Protein AF-A0A3C0AJ66-F1 (afdb_monomer_lite)

Foldseek 3Di:
DDDDPVVVVVDPVNVVPDPDDPVDDDDPADAALVSLVVLLCCLLPPQLVCCLPCVPPPVDPRDSPNVVCPVVVRDDLVRSLVVLCVVQVFDPVLQVPADPPVDQDDNRVGDSSSSVVCCCSPVVVCCCVVPVVD

pLDDT: mean 92.06, std 6.39, range [59.44, 98.62]

Radius of gyration: 20.17 Å; chains: 1; bounding box: 46×32×58 Å

Structure (mmCIF, N/CA/C/O backbone):
data_AF-A0A3C0AJ66-F1
#
_entry.id   AF-A0A3C0AJ66-F1
#
loop_
_atom_site.group_PDB
_atom_site.id
_atom_site.type_symbol
_atom_site.label_atom_id
_atom_site.label_alt_id
_atom_site.label_comp_id
_atom_site.label_asym_id
_atom_site.label_entity_id
_atom_site.label_seq_id
_atom_site.pdbx_PDB_ins_code
_atom_site.Cartn_x
_atom_site.Cartn_y
_atom_site.Cartn_z
_atom_site.occupancy
_atom_site.B_iso_or_equiv
_atom_site.auth_seq_id
_atom_site.auth_comp_id
_atom_site.auth_asym_id
_atom_site.auth_atom_id
_atom_site.pdbx_PDB_model_num
ATOM 1 N N . PRO A 1 1 ? 29.971 7.646 -19.532 1.00 64.44 1 PRO A N 1
ATOM 2 C CA . PRO A 1 1 ? 30.154 8.118 -20.927 1.00 64.44 1 PRO A CA 1
ATOM 3 C C . PRO A 1 1 ? 28.923 8.936 -21.322 1.00 64.44 1 PRO A C 1
ATOM 5 O O . PRO A 1 1 ? 27.853 8.664 -20.787 1.00 64.44 1 PRO A O 1
ATOM 8 N N . MET A 1 2 ? 29.074 9.946 -22.176 1.00 80.56 2 MET A N 1
ATOM 9 C CA . MET A 1 2 ? 27.934 10.713 -22.693 1.00 80.56 2 MET A CA 1
ATOM 10 C C . MET A 1 2 ? 27.168 9.848 -23.703 1.00 80.56 2 MET A C 1
ATOM 12 O O . MET A 1 2 ? 27.806 9.150 -24.490 1.00 80.56 2 MET A O 1
ATOM 16 N N . ALA A 1 3 ? 25.834 9.850 -23.653 1.00 82.62 3 ALA A N 1
ATOM 17 C CA . ALA A 1 3 ? 25.023 9.159 -24.654 1.00 82.62 3 ALA A CA 1
ATOM 18 C C . ALA A 1 3 ? 25.133 9.898 -25.999 1.00 82.62 3 ALA A C 1
ATOM 20 O O . ALA A 1 3 ? 25.106 11.128 -26.017 1.00 82.62 3 ALA A O 1
ATOM 21 N N . SER A 1 4 ? 25.291 9.160 -27.101 1.00 86.25 4 SER A N 1
ATOM 22 C CA . SER A 1 4 ? 25.184 9.719 -28.453 1.00 86.25 4 SER A CA 1
ATOM 23 C C . SER A 1 4 ? 23.727 10.044 -28.784 1.00 86.25 4 SER A C 1
ATOM 25 O O . SER A 1 4 ? 22.813 9.501 -28.162 1.00 86.25 4 SER A O 1
ATOM 27 N N . ASP A 1 5 ? 23.502 10.880 -29.797 1.00 86.81 5 ASP A N 1
ATOM 28 C CA . ASP A 1 5 ? 22.149 11.174 -30.284 1.00 86.81 5 ASP A CA 1
ATOM 29 C C . ASP A 1 5 ? 21.407 9.891 -30.693 1.00 86.81 5 ASP A C 1
ATOM 31 O O . ASP A 1 5 ? 20.232 9.733 -30.370 1.00 86.81 5 ASP A O 1
ATOM 35 N N . ASP A 1 6 ? 22.113 8.928 -31.293 1.00 83.06 6 ASP A N 1
ATOM 36 C CA . ASP A 1 6 ? 21.558 7.620 -31.664 1.00 83.06 6 ASP A CA 1
ATOM 37 C C . ASP A 1 6 ? 21.109 6.799 -30.440 1.00 83.06 6 ASP A C 1
ATOM 39 O O . ASP A 1 6 ? 20.040 6.190 -30.457 1.00 83.06 6 ASP A O 1
ATOM 43 N N . LEU A 1 7 ? 21.878 6.827 -29.341 1.00 85.25 7 LEU A N 1
ATOM 44 C CA . LEU A 1 7 ? 21.495 6.186 -28.074 1.00 85.25 7 LEU A CA 1
ATOM 45 C C . LEU A 1 7 ? 20.249 6.832 -27.458 1.00 85.25 7 LEU A C 1
ATOM 47 O O . LEU A 1 7 ? 19.444 6.138 -26.841 1.00 85.25 7 LEU A O 1
ATOM 51 N N . LEU A 1 8 ? 20.068 8.142 -27.637 1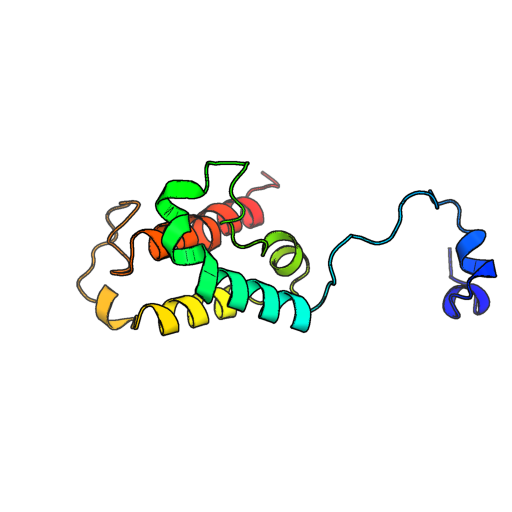.00 88.38 8 LEU A N 1
ATOM 52 C CA . LEU A 1 8 ? 18.893 8.860 -27.139 1.00 88.38 8 LEU A CA 1
ATOM 53 C C . LEU A 1 8 ? 17.625 8.568 -27.952 1.00 88.38 8 LEU A C 1
ATOM 55 O O . LEU A 1 8 ? 16.530 8.667 -27.401 1.00 88.38 8 LEU A O 1
ATOM 59 N N . GLN A 1 9 ? 17.751 8.184 -29.226 1.00 89.62 9 GLN A N 1
ATOM 60 C CA . GLN A 1 9 ? 16.607 7.760 -30.045 1.00 89.62 9 GLN A CA 1
ATOM 61 C C . GLN A 1 9 ? 16.071 6.376 -29.660 1.00 89.62 9 GLN A C 1
ATOM 63 O O . GLN A 1 9 ? 14.950 6.041 -30.038 1.00 89.62 9 GLN A O 1
ATOM 68 N N . ALA A 1 10 ? 16.848 5.583 -28.911 1.00 88.00 10 ALA A N 1
ATOM 69 C CA . ALA A 1 10 ? 16.453 4.271 -28.400 1.00 88.00 10 ALA A CA 1
ATOM 70 C C . ALA A 1 10 ? 15.871 3.335 -29.483 1.00 88.00 10 ALA A C 1
ATOM 72 O O . ALA A 1 10 ? 14.880 2.639 -29.248 1.00 88.00 10 ALA A O 1
ATOM 73 N N . THR A 1 11 ? 16.467 3.318 -30.684 1.00 90.88 11 THR A N 1
ATOM 74 C CA . THR A 1 11 ? 16.029 2.399 -31.744 1.00 90.88 11 THR A CA 1
ATOM 75 C C . THR A 1 11 ? 16.339 0.945 -31.363 1.00 90.88 11 THR A C 1
ATOM 77 O O . THR A 1 11 ? 17.309 0.700 -30.636 1.00 90.88 11 THR A O 1
ATOM 80 N N . PRO A 1 12 ? 15.557 -0.042 -31.840 1.00 88.69 12 PRO A N 1
ATOM 81 C CA . PRO A 1 12 ? 15.781 -1.450 -31.507 1.00 88.69 12 PRO A CA 1
ATOM 82 C C . PRO A 1 12 ? 17.206 -1.935 -31.799 1.00 88.69 12 PRO A C 1
ATOM 84 O O . PRO A 1 12 ? 17.761 -2.699 -31.016 1.00 88.69 12 PRO A O 1
ATOM 87 N N . GLU A 1 13 ? 17.812 -1.465 -32.891 1.00 89.56 13 GLU A N 1
ATOM 88 C CA . GLU A 1 13 ? 19.169 -1.835 -33.302 1.00 89.56 13 GLU A CA 1
ATOM 89 C C . GLU A 1 13 ? 20.214 -1.324 -32.304 1.00 89.56 13 GLU A C 1
ATOM 91 O O . GLU A 1 13 ? 21.092 -2.070 -31.886 1.00 89.56 13 GLU A O 1
ATOM 96 N N . VAL A 1 14 ? 20.079 -0.069 -31.863 1.00 90.25 14 VAL A N 1
ATOM 97 C CA . VAL A 1 14 ? 21.001 0.551 -30.902 1.00 90.25 14 VAL A CA 1
ATOM 98 C C . VAL A 1 14 ? 20.838 -0.055 -29.507 1.00 90.25 14 VAL A C 1
ATOM 100 O O . VAL A 1 14 ? 21.822 -0.240 -28.790 1.00 90.25 14 VAL A O 1
ATOM 103 N N . LEU A 1 15 ? 19.606 -0.392 -29.112 1.00 89.12 15 LEU A N 1
ATOM 104 C CA . LEU A 1 15 ? 19.345 -1.056 -27.836 1.00 89.12 15 LEU A CA 1
ATOM 105 C C . LEU A 1 15 ? 19.905 -2.484 -27.809 1.00 89.12 15 LEU A C 1
ATOM 107 O O . LEU A 1 15 ? 20.422 -2.893 -26.771 1.00 89.12 15 LEU A O 1
ATOM 111 N N . ALA A 1 16 ? 19.851 -3.218 -28.927 1.00 90.19 16 ALA A N 1
ATOM 112 C CA . ALA A 1 16 ? 20.375 -4.583 -29.036 1.00 90.19 16 ALA A CA 1
ATOM 113 C C . ALA A 1 16 ? 21.900 -4.667 -28.828 1.00 90.19 16 ALA A C 1
ATOM 115 O O . ALA A 1 16 ? 22.396 -5.672 -28.318 1.00 90.19 16 ALA A O 1
ATOM 116 N N . ASP A 1 17 ? 22.632 -3.601 -29.155 1.00 90.31 17 ASP A N 1
ATOM 117 C CA . ASP A 1 17 ? 24.088 -3.528 -28.990 1.00 90.31 17 ASP A CA 1
ATOM 118 C C . ASP A 1 17 ? 24.530 -3.209 -27.549 1.00 90.31 17 ASP A C 1
ATOM 120 O O . ASP A 1 17 ? 25.721 -3.284 -27.224 1.00 90.31 17 ASP A O 1
ATOM 124 N N . LEU A 1 18 ? 23.598 -2.860 -26.652 1.00 89.62 18 LEU A N 1
ATOM 125 C CA . LEU A 1 18 ? 23.937 -2.599 -25.257 1.00 89.62 18 LEU A CA 1
ATOM 126 C C . LEU A 1 18 ? 24.459 -3.880 -24.577 1.00 89.62 18 LEU A C 1
ATOM 128 O O . LEU A 1 18 ? 23.870 -4.951 -24.749 1.00 89.62 18 LEU A O 1
ATOM 132 N N . PRO A 1 19 ? 25.528 -3.790 -23.756 1.00 91.62 19 PRO A N 1
ATOM 133 C CA . PRO A 1 19 ? 26.133 -4.937 -23.080 1.00 91.62 19 PRO A CA 1
ATOM 134 C C . PRO A 1 19 ? 25.308 -5.362 -21.852 1.00 91.62 19 PRO A C 1
ATOM 136 O O . PRO A 1 19 ? 25.783 -5.321 -20.717 1.00 91.62 19 PRO A O 1
ATOM 139 N N . LEU A 1 20 ? 24.049 -5.731 -22.078 1.00 88.88 20 LEU A N 1
ATOM 140 C CA . LEU A 1 20 ? 23.085 -6.173 -21.075 1.00 88.88 20 LEU A CA 1
ATOM 141 C C . LEU A 1 20 ? 22.488 -7.532 -21.453 1.00 88.88 20 LEU A C 1
ATOM 143 O O . LEU A 1 20 ? 22.554 -7.967 -22.602 1.00 88.88 20 LEU A O 1
ATOM 147 N N . ASP A 1 21 ? 21.958 -8.248 -20.463 1.00 93.12 21 ASP A N 1
ATOM 148 C CA . ASP A 1 21 ? 21.369 -9.565 -20.695 1.00 93.12 21 ASP A CA 1
ATOM 149 C C . ASP A 1 21 ? 19.988 -9.431 -21.345 1.00 93.12 21 ASP A C 1
ATOM 151 O O . ASP A 1 21 ? 18.976 -9.278 -20.665 1.00 93.12 21 ASP A O 1
ATOM 155 N N . HIS A 1 22 ? 19.950 -9.534 -22.673 1.00 90.50 22 HIS A N 1
ATOM 156 C CA . HIS A 1 22 ? 18.725 -9.460 -23.481 1.00 90.50 22 HIS A CA 1
ATOM 157 C C . HIS A 1 22 ? 17.744 -10.620 -23.259 1.00 90.50 22 HIS A C 1
ATOM 159 O O . HIS A 1 22 ? 16.647 -10.611 -23.813 1.00 90.50 22 HIS A O 1
ATOM 165 N N . ARG A 1 23 ? 18.104 -11.634 -22.458 1.00 92.50 23 ARG A N 1
ATOM 166 C CA . ARG A 1 23 ? 17.162 -12.686 -22.037 1.00 92.50 23 ARG A CA 1
ATOM 167 C C . ARG A 1 23 ? 16.238 -12.206 -20.922 1.00 92.50 23 ARG A C 1
ATOM 169 O O . ARG A 1 23 ? 15.207 -12.834 -20.686 1.00 92.50 23 ARG A O 1
ATOM 176 N N . VAL A 1 24 ? 16.605 -11.130 -20.225 1.00 90.88 24 VAL A N 1
ATOM 177 C CA . VAL A 1 24 ? 15.748 -10.498 -19.223 1.00 90.88 24 VAL A CA 1
ATOM 178 C C . VAL A 1 24 ? 14.679 -9.701 -19.963 1.00 90.88 24 VAL A C 1
ATOM 180 O O . VAL A 1 24 ? 14.925 -8.603 -20.456 1.00 90.88 24 VAL A O 1
ATOM 183 N N . GLY A 1 25 ? 13.496 -10.300 -20.080 1.00 88.31 25 GLY A N 1
ATOM 184 C CA . GLY A 1 25 ? 12.339 -9.655 -20.682 1.00 88.31 25 GLY A CA 1
ATOM 185 C C . GLY A 1 25 ? 11.721 -8.577 -19.782 1.00 88.31 25 GLY A C 1
ATOM 186 O O . GLY A 1 25 ? 12.122 -8.409 -18.626 1.00 88.31 25 GLY A O 1
ATOM 187 N N . PRO A 1 26 ? 10.718 -7.853 -20.301 1.00 86.94 26 PRO A N 1
ATOM 188 C CA . PRO A 1 26 ? 9.873 -6.986 -19.490 1.00 86.94 26 PRO A CA 1
ATOM 189 C C . PRO A 1 26 ? 9.242 -7.748 -18.318 1.00 86.94 26 PRO A C 1
ATOM 191 O O . PRO A 1 26 ? 9.036 -8.958 -18.392 1.00 86.94 2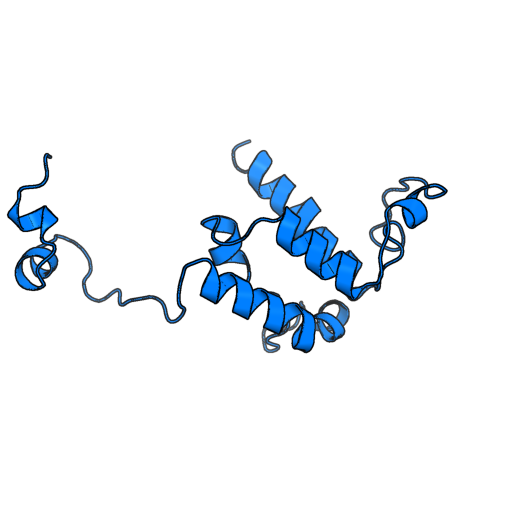6 PRO A O 1
ATOM 194 N N . ALA A 1 27 ? 8.909 -7.030 -17.246 1.00 87.50 27 ALA A N 1
ATOM 195 C CA . ALA A 1 27 ? 8.144 -7.604 -16.146 1.00 87.50 27 ALA A CA 1
ATOM 196 C C . ALA A 1 27 ? 6.727 -7.992 -16.604 1.00 87.50 27 ALA A C 1
ATOM 198 O O . ALA A 1 27 ? 6.143 -7.329 -17.459 1.00 87.50 27 ALA A O 1
ATOM 199 N N . ASP A 1 28 ? 6.141 -9.004 -15.960 1.00 89.50 28 ASP A N 1
ATOM 200 C CA . ASP A 1 28 ? 4.772 -9.474 -16.236 1.00 89.50 28 ASP A CA 1
ATOM 201 C C . ASP A 1 28 ? 3.671 -8.514 -15.735 1.00 89.50 28 ASP A C 1
ATOM 203 O O . ASP A 1 28 ? 2.485 -8.845 -15.750 1.00 89.50 28 ASP A O 1
ATOM 207 N N . PHE A 1 29 ? 4.044 -7.327 -15.252 1.00 88.75 29 PHE A N 1
ATOM 208 C CA . PHE A 1 29 ? 3.122 -6.319 -14.747 1.00 88.75 29 PHE A CA 1
ATOM 209 C C . PHE A 1 29 ? 3.490 -4.924 -15.247 1.00 88.75 29 PHE A C 1
ATOM 211 O O . PHE A 1 29 ? 4.661 -4.579 -15.419 1.00 88.75 29 PHE A O 1
ATOM 218 N N . ASP A 1 30 ? 2.463 -4.100 -15.422 1.00 94.25 30 ASP A N 1
ATOM 219 C CA . ASP A 1 30 ? 2.623 -2.709 -15.820 1.00 94.25 30 ASP A CA 1
ATOM 220 C C . ASP A 1 30 ? 3.048 -1.839 -14.634 1.00 94.25 30 ASP A C 1
ATOM 222 O O . ASP A 1 30 ? 2.532 -1.957 -13.522 1.00 94.25 30 ASP A O 1
ATOM 226 N N . GLY A 1 31 ? 3.970 -0.911 -14.883 1.00 95.06 31 GLY A N 1
ATOM 227 C CA . GLY A 1 31 ? 4.301 0.156 -13.943 1.00 95.06 31 GLY A CA 1
ATOM 228 C C . GLY A 1 31 ? 3.341 1.349 -14.025 1.00 95.06 31 GLY A C 1
ATOM 229 O O . GLY A 1 31 ? 2.402 1.397 -14.819 1.00 95.06 31 GLY A O 1
ATOM 230 N N . GLY A 1 32 ? 3.622 2.375 -13.222 1.00 97.31 32 GLY A N 1
ATOM 231 C CA . GLY A 1 32 ? 2.941 3.663 -13.286 1.00 97.31 32 GLY A CA 1
ATOM 232 C C . GLY A 1 32 ? 1.683 3.781 -12.424 1.00 97.31 32 GLY A C 1
ATOM 233 O O . GLY A 1 32 ? 1.151 2.818 -11.870 1.00 97.31 32 GLY A O 1
ATOM 234 N N . MET A 1 33 ? 1.206 5.022 -12.314 1.00 98.12 33 MET A N 1
ATOM 235 C CA . MET A 1 33 ? 0.097 5.413 -11.436 1.00 98.12 33 MET A CA 1
ATOM 236 C C . MET A 1 33 ? -1.213 4.680 -11.751 1.00 98.12 33 MET A C 1
ATOM 238 O O . MET A 1 33 ? -1.948 4.313 -10.841 1.00 98.12 33 MET A O 1
ATOM 242 N N . GLN A 1 34 ? -1.515 4.437 -13.031 1.00 98.19 34 GLN A N 1
ATOM 243 C CA . GLN A 1 34 ? -2.763 3.774 -13.429 1.00 98.19 34 GLN A CA 1
ATOM 244 C C . GLN A 1 34 ? -2.791 2.299 -13.002 1.00 98.19 34 GLN A C 1
ATOM 246 O O . GLN A 1 34 ? -3.799 1.822 -12.480 1.00 98.19 34 GLN A O 1
ATOM 251 N N . ALA A 1 35 ? -1.675 1.587 -13.175 1.00 98.06 35 ALA A N 1
ATOM 252 C CA . ALA A 1 35 ? -1.538 0.206 -12.724 1.00 98.06 35 ALA A CA 1
ATOM 253 C C . ALA A 1 35 ? -1.559 0.113 -11.187 1.00 98.06 35 ALA A C 1
ATOM 255 O O . ALA A 1 35 ? -2.225 -0.765 -10.631 1.00 98.06 35 ALA A O 1
ATOM 256 N N . ALA A 1 36 ? -0.933 1.073 -10.496 1.00 98.38 36 ALA A N 1
ATOM 257 C CA . ALA A 1 36 ? -0.988 1.178 -9.039 1.00 98.38 36 ALA A CA 1
ATOM 258 C C . ALA A 1 36 ? -2.421 1.396 -8.522 1.00 98.38 36 ALA A C 1
ATOM 260 O O . ALA A 1 36 ? -2.867 0.704 -7.606 1.00 98.38 36 ALA A O 1
ATOM 261 N N . ASP A 1 37 ? -3.168 2.317 -9.142 1.00 98.50 37 ASP A N 1
ATOM 262 C CA . ASP A 1 37 ? -4.569 2.603 -8.821 1.00 98.50 37 ASP A CA 1
ATOM 263 C C . ASP A 1 37 ? -5.462 1.367 -8.997 1.00 98.50 37 ASP A C 1
ATOM 265 O O . ASP A 1 37 ? -6.255 1.035 -8.109 1.00 98.50 37 ASP A O 1
ATOM 269 N N . LYS A 1 38 ? -5.304 0.655 -10.120 1.00 98.31 38 LYS A N 1
ATOM 270 C CA . LYS A 1 38 ? -6.024 -0.593 -10.400 1.00 98.31 38 LYS A CA 1
ATOM 271 C C . LYS A 1 38 ? -5.704 -1.665 -9.358 1.00 98.31 38 LYS A C 1
ATOM 273 O O . LYS A 1 38 ? -6.626 -2.288 -8.833 1.00 98.31 38 LYS A O 1
ATOM 278 N N . THR A 1 39 ? -4.424 -1.836 -9.031 1.00 98.19 39 THR A N 1
ATOM 279 C CA . THR A 1 39 ? -3.953 -2.806 -8.032 1.00 98.19 39 THR A CA 1
ATOM 280 C C . THR A 1 39 ? -4.541 -2.504 -6.654 1.00 98.19 39 THR A C 1
ATOM 282 O O . THR A 1 39 ? -5.104 -3.393 -6.017 1.00 98.19 39 THR A O 1
ATOM 285 N N . LEU A 1 40 ? -4.520 -1.237 -6.220 1.00 98.62 40 LEU A N 1
ATOM 286 C CA . LEU A 1 40 ? -5.116 -0.831 -4.945 1.00 98.62 40 LEU A CA 1
ATOM 287 C C . LEU A 1 40 ? -6.626 -1.096 -4.915 1.00 98.62 40 LEU A C 1
ATOM 289 O O . LEU A 1 40 ? -7.132 -1.642 -3.938 1.00 98.62 40 LEU A O 1
ATOM 293 N N . LYS A 1 41 ? -7.355 -0.738 -5.979 1.00 98.50 41 LYS A N 1
ATOM 294 C CA . LYS A 1 41 ? -8.800 -1.001 -6.077 1.00 98.50 41 LYS A CA 1
ATOM 295 C C . LYS A 1 41 ? -9.108 -2.492 -5.998 1.00 98.50 41 LYS A C 1
ATOM 297 O O . LYS A 1 41 ? -10.041 -2.876 -5.299 1.00 98.50 41 LYS A O 1
ATOM 302 N N . GLN A 1 42 ? -8.334 -3.325 -6.691 1.00 98.06 42 GLN A N 1
ATOM 303 C CA . GLN A 1 42 ? -8.501 -4.775 -6.651 1.00 98.06 42 GLN A CA 1
ATOM 304 C C . GLN A 1 42 ? -8.245 -5.325 -5.247 1.00 98.06 42 GLN A C 1
ATOM 306 O O . GLN A 1 42 ? -9.056 -6.100 -4.745 1.00 98.06 42 GLN A O 1
ATOM 311 N N . PHE A 1 43 ? -7.171 -4.888 -4.589 1.00 98.50 43 PHE A N 1
ATOM 312 C CA . PHE A 1 43 ? -6.887 -5.291 -3.217 1.00 98.50 43 PHE A CA 1
ATOM 313 C C . PHE A 1 43 ? -8.029 -4.918 -2.270 1.00 98.50 43 PHE A C 1
ATOM 315 O O . PHE A 1 43 ? -8.601 -5.803 -1.634 1.00 98.50 43 PHE A O 1
ATOM 322 N N . LEU A 1 44 ? -8.405 -3.635 -2.228 1.00 98.44 44 LEU A N 1
ATOM 323 C CA . LEU A 1 44 ? -9.439 -3.150 -1.316 1.00 98.44 44 LEU A CA 1
ATOM 324 C C . LEU A 1 44 ? -10.774 -3.856 -1.557 1.00 98.44 44 LEU A C 1
ATOM 326 O O . LEU A 1 44 ? -11.410 -4.261 -0.596 1.00 98.44 44 LEU A O 1
ATOM 330 N N . ASN A 1 45 ? -11.188 -4.033 -2.814 1.00 97.56 45 ASN A N 1
ATOM 331 C CA . ASN A 1 45 ? -12.529 -4.527 -3.135 1.00 97.56 45 ASN A CA 1
ATOM 332 C C . ASN A 1 45 ? -12.679 -6.047 -3.134 1.00 97.56 45 ASN A C 1
ATOM 334 O O . ASN A 1 45 ? -13.806 -6.516 -3.026 1.00 97.56 45 ASN A O 1
ATOM 338 N N . VAL A 1 46 ? -11.589 -6.799 -3.303 1.00 96.56 46 VAL A N 1
ATOM 339 C CA . VAL A 1 46 ? -11.663 -8.253 -3.529 1.00 96.56 46 VAL A CA 1
ATOM 340 C C . VAL A 1 46 ? -10.875 -9.046 -2.492 1.00 96.56 46 VAL A C 1
ATOM 342 O O . VAL A 1 46 ? -11.291 -10.136 -2.117 1.00 96.56 46 VAL A O 1
ATOM 345 N N . ARG A 1 47 ? -9.724 -8.534 -2.045 1.00 97.44 47 ARG A N 1
ATOM 346 C CA . ARG A 1 47 ? -8.742 -9.326 -1.284 1.00 97.44 47 ARG A CA 1
ATOM 347 C C . ARG A 1 47 ? -8.675 -8.952 0.192 1.00 97.44 47 ARG A C 1
ATOM 349 O O . ARG A 1 47 ? -8.401 -9.816 1.018 1.00 97.44 47 ARG A O 1
ATOM 356 N N . LEU A 1 48 ? -8.952 -7.690 0.529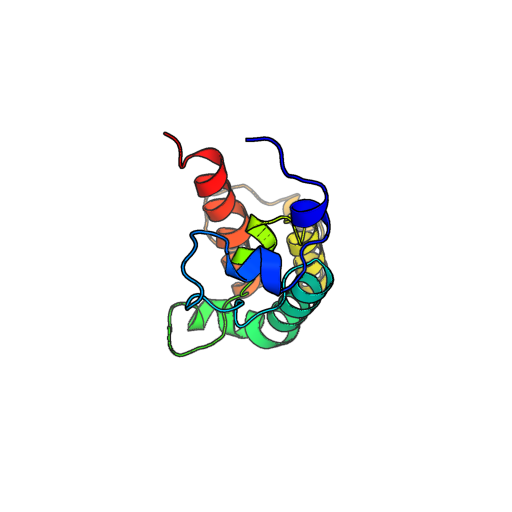 1.00 97.62 48 LEU A N 1
ATOM 357 C CA . LEU A 1 48 ? -8.793 -7.162 1.885 1.00 97.62 48 LEU A CA 1
ATOM 358 C C . LEU A 1 48 ? -9.566 -7.974 2.934 1.00 97.62 48 LEU A C 1
ATOM 360 O O . LEU A 1 48 ? -9.023 -8.233 3.997 1.00 97.62 48 LEU A O 1
ATOM 364 N N . GLU A 1 49 ? -10.785 -8.423 2.633 1.00 96.44 49 GLU A N 1
ATOM 365 C CA . GLU A 1 49 ? -11.630 -9.168 3.585 1.00 96.44 49 GLU A CA 1
ATOM 366 C C . GLU A 1 49 ? -11.009 -10.496 4.044 1.00 96.44 49 GLU A C 1
ATOM 368 O O . GLU A 1 49 ? -11.227 -10.918 5.173 1.00 96.44 49 GLU A O 1
ATOM 373 N N . ARG A 1 50 ? -10.192 -11.125 3.194 1.00 96.31 50 ARG A N 1
ATOM 374 C CA . ARG A 1 50 ? -9.489 -12.386 3.489 1.00 96.31 50 ARG A CA 1
ATOM 375 C C . ARG A 1 50 ? -8.077 -12.160 4.029 1.00 96.31 50 ARG A C 1
ATOM 377 O O . ARG A 1 50 ? -7.418 -13.091 4.481 1.00 96.31 50 ARG A O 1
ATOM 384 N N . TYR A 1 51 ? -7.592 -10.919 3.994 1.00 96.50 51 TYR A N 1
ATOM 385 C CA . TYR A 1 51 ? -6.191 -10.595 4.248 1.00 96.50 51 TYR A CA 1
ATOM 386 C C . TYR A 1 51 ? -5.715 -11.014 5.646 1.00 96.50 51 TYR A C 1
ATOM 388 O O . TYR A 1 51 ? -4.627 -11.567 5.777 1.00 96.50 51 TYR A O 1
ATOM 396 N N . ALA A 1 52 ? -6.511 -10.777 6.692 1.00 94.00 52 ALA A N 1
ATOM 397 C CA . ALA A 1 52 ? -6.114 -11.085 8.069 1.00 94.00 52 ALA A CA 1
ATOM 398 C C . ALA A 1 52 ? -5.849 -12.583 8.273 1.00 94.00 52 ALA A C 1
ATOM 400 O O . ALA A 1 52 ? -4.856 -12.955 8.900 1.00 94.00 52 ALA A O 1
ATOM 401 N N . GLU A 1 53 ? -6.717 -13.422 7.713 1.00 94.62 53 GLU A N 1
ATOM 402 C CA . GLU A 1 53 ? -6.686 -14.871 7.899 1.00 94.62 53 GLU A CA 1
ATOM 403 C C . GLU A 1 53 ? -5.689 -15.545 6.950 1.00 94.62 53 GLU A C 1
ATOM 405 O O . GLU A 1 53 ? -4.976 -16.467 7.342 1.00 94.62 53 GLU A O 1
ATOM 410 N N . GLU A 1 54 ? -5.593 -15.056 5.713 1.00 96.19 54 GLU A N 1
ATOM 411 C CA . GLU A 1 54 ? -4.954 -15.802 4.630 1.00 96.19 54 GLU A CA 1
ATOM 412 C C . GLU A 1 54 ? -3.620 -15.210 4.157 1.00 96.19 54 GLU A C 1
ATOM 414 O O . GLU A 1 54 ? -2.929 -15.837 3.363 1.00 96.19 54 GLU A O 1
ATOM 419 N N . ARG A 1 55 ? -3.180 -14.040 4.653 1.00 92.94 55 ARG A N 1
ATOM 420 C CA . ARG A 1 55 ? -1.913 -13.405 4.208 1.00 92.94 55 ARG A CA 1
ATOM 421 C C . ARG A 1 55 ? -0.659 -14.273 4.346 1.00 92.94 55 ARG A C 1
ATOM 423 O O . ARG A 1 55 ? 0.354 -13.967 3.726 1.00 92.94 55 ARG A O 1
ATOM 430 N N . ASN A 1 56 ? -0.712 -15.303 5.189 1.00 92.69 56 ASN A N 1
ATOM 431 C CA . ASN A 1 56 ? 0.390 -16.237 5.422 1.00 92.69 56 ASN A CA 1
ATOM 432 C C . ASN A 1 56 ? 0.306 -17.503 4.550 1.00 92.69 56 ASN A C 1
ATOM 434 O O . ASN A 1 56 ? 1.177 -18.362 4.672 1.00 92.69 56 ASN A O 1
ATOM 438 N N . LEU A 1 57 ? -0.727 -17.636 3.712 1.00 95.00 57 LEU A N 1
ATOM 439 C CA . LEU A 1 57 ? -0.922 -18.756 2.796 1.00 95.00 57 LEU A CA 1
ATOM 440 C C . LEU A 1 57 ? -0.332 -18.376 1.427 1.00 95.00 57 LEU A C 1
ATOM 442 O O . LEU A 1 57 ? -0.935 -17.577 0.712 1.00 95.00 57 LEU A O 1
ATOM 446 N N . PRO A 1 58 ? 0.860 -18.875 1.055 1.00 90.81 58 PRO A N 1
ATOM 447 C CA . PRO A 1 58 ? 1.529 -18.472 -0.184 1.00 90.81 58 PRO A CA 1
ATOM 448 C C . PRO A 1 58 ? 0.768 -18.870 -1.457 1.00 90.81 58 PRO A C 1
ATOM 450 O O . PRO A 1 58 ? 0.987 -18.273 -2.508 1.00 90.81 58 PRO A O 1
ATOM 453 N N . GLU A 1 59 ? -0.103 -19.873 -1.380 1.00 94.06 59 GLU A N 1
ATOM 454 C CA . GLU A 1 59 ? -1.002 -20.288 -2.455 1.00 94.06 59 GLU A CA 1
ATOM 455 C C . GLU A 1 59 ? -2.171 -19.316 -2.687 1.00 94.06 59 GLU A C 1
ATOM 457 O O . GLU A 1 59 ? -2.764 -19.332 -3.767 1.00 94.06 59 GLU A O 1
ATOM 462 N N . GLU A 1 60 ? -2.482 -18.453 -1.715 1.00 93.88 60 GLU A N 1
ATOM 463 C CA . GLU A 1 60 ? -3.595 -17.511 -1.786 1.00 93.88 60 GLU A CA 1
ATOM 464 C C . GLU A 1 60 ? -3.135 -16.120 -2.232 1.00 93.88 60 GLU A C 1
ATOM 466 O O . GLU A 1 60 ? -2.303 -15.452 -1.613 1.00 93.88 60 GLU A O 1
ATOM 471 N N . GLU A 1 61 ? -3.744 -15.612 -3.301 1.00 92.31 61 GLU A N 1
ATOM 472 C CA . GLU A 1 61 ? -3.419 -14.292 -3.841 1.00 92.31 61 GLU A CA 1
ATOM 473 C C . GLU A 1 61 ? -4.213 -13.175 -3.134 1.00 92.31 61 GLU A C 1
ATOM 475 O O . GLU A 1 61 ? -5.010 -12.455 -3.743 1.00 92.31 61 GLU A O 1
ATOM 480 N N . VAL A 1 62 ? -4.014 -13.040 -1.818 1.00 96.12 62 VAL A N 1
ATOM 481 C CA . VAL A 1 62 ? -4.770 -12.107 -0.952 1.00 96.12 62 VAL A CA 1
ATOM 482 C C . VAL A 1 62 ? -3.991 -10.861 -0.528 1.00 96.12 62 VAL A C 1
ATOM 484 O O . VAL A 1 62 ? -4.562 -9.923 0.029 1.00 96.12 62 VAL A O 1
ATOM 487 N N . THR A 1 63 ? -2.685 -10.805 -0.791 1.00 96.25 63 THR A N 1
ATOM 488 C CA . THR A 1 63 ? -1.874 -9.623 -0.462 1.00 96.25 63 THR A CA 1
ATOM 489 C C . THR A 1 63 ? -2.154 -8.454 -1.416 1.00 96.25 63 THR A C 1
ATOM 491 O O . THR A 1 63 ? -2.777 -8.601 -2.473 1.00 96.25 63 THR A O 1
ATOM 494 N N . SER A 1 64 ? -1.702 -7.252 -1.040 1.00 97.19 64 SER A N 1
ATOM 495 C CA . SER A 1 64 ? -2.010 -6.035 -1.797 1.00 97.19 64 SER A CA 1
ATOM 496 C C . SER A 1 64 ? -1.336 -5.955 -3.162 1.00 97.19 64 SER A C 1
ATOM 498 O O . SER A 1 64 ? -1.847 -5.268 -4.040 1.00 97.19 64 SER A O 1
ATOM 500 N N . GLY A 1 65 ? -0.185 -6.610 -3.343 1.00 95.88 65 GLY A N 1
ATOM 501 C CA . GLY A 1 65 ? 0.638 -6.451 -4.545 1.00 95.88 65 GLY A CA 1
ATOM 502 C C . GLY A 1 65 ? 1.185 -5.029 -4.741 1.00 95.88 65 GLY A C 1
ATOM 503 O O . GLY A 1 65 ? 1.683 -4.705 -5.814 1.00 95.88 65 GLY A O 1
ATOM 504 N N . LEU A 1 66 ? 1.099 -4.157 -3.727 1.00 97.31 66 LEU A N 1
ATOM 505 C CA . LEU A 1 66 ? 1.452 -2.739 -3.860 1.00 97.31 66 LEU A CA 1
ATOM 506 C C . LEU A 1 66 ? 2.951 -2.447 -3.745 1.00 97.31 66 LEU A C 1
ATOM 508 O O . LEU A 1 66 ? 3.361 -1.315 -3.995 1.00 97.31 66 LEU A O 1
ATOM 512 N N . SER A 1 67 ? 3.777 -3.429 -3.378 1.00 95.19 67 SER A N 1
ATOM 513 C CA . SER A 1 67 ? 5.207 -3.227 -3.118 1.00 95.19 67 SER A CA 1
ATOM 514 C C . SER A 1 67 ? 5.975 -2.554 -4.268 1.00 95.19 67 SER A C 1
ATOM 516 O O . SER A 1 67 ? 6.615 -1.538 -3.983 1.00 95.19 67 SER A O 1
ATOM 518 N N . PRO A 1 68 ? 5.900 -2.984 -5.550 1.00 95.25 68 PRO A N 1
ATOM 519 C CA . PRO A 1 68 ? 6.621 -2.295 -6.625 1.00 95.25 68 PRO A CA 1
ATOM 520 C C . PRO A 1 68 ? 6.102 -0.867 -6.841 1.00 95.25 68 PRO A C 1
ATOM 522 O O . PRO A 1 68 ? 6.877 0.053 -7.097 1.00 95.25 68 PRO A O 1
ATOM 525 N N . TYR A 1 69 ? 4.798 -0.644 -6.679 1.00 97.44 69 TYR A N 1
ATOM 526 C CA . TYR A 1 69 ? 4.186 0.668 -6.877 1.00 97.44 69 TYR A CA 1
ATOM 527 C C . TYR A 1 69 ? 4.542 1.660 -5.765 1.00 97.44 69 TYR A C 1
ATOM 529 O O . TYR A 1 69 ? 4.774 2.835 -6.043 1.00 97.44 69 TYR A O 1
ATOM 537 N N . LEU A 1 70 ? 4.624 1.191 -4.519 1.00 96.00 70 LEU A N 1
ATOM 538 C CA . LEU A 1 70 ? 5.066 1.987 -3.373 1.00 96.00 70 LEU A CA 1
ATOM 539 C C . LEU A 1 70 ? 6.572 2.261 -3.408 1.00 96.00 70 LEU A C 1
ATOM 541 O O . LEU A 1 70 ? 6.997 3.325 -2.962 1.00 96.00 70 LEU A O 1
ATOM 545 N N . HIS A 1 71 ? 7.372 1.318 -3.914 1.00 92.88 71 HIS A N 1
ATOM 546 C CA . HIS A 1 71 ? 8.822 1.469 -4.032 1.00 92.88 71 HIS A CA 1
ATOM 547 C C . HIS A 1 71 ? 9.198 2.567 -5.036 1.00 92.88 71 HIS A C 1
ATOM 549 O O . HIS A 1 71 ? 10.001 3.439 -4.721 1.00 92.88 71 HIS A O 1
ATOM 555 N N . PHE A 1 72 ? 8.567 2.568 -6.213 1.00 94.31 72 PHE A N 1
ATOM 556 C CA . PHE A 1 72 ? 8.843 3.546 -7.272 1.00 94.31 72 PHE A CA 1
ATOM 557 C C . PHE A 1 72 ? 7.986 4.821 -7.191 1.00 94.31 72 PHE A C 1
ATOM 559 O O . PHE A 1 72 ? 8.032 5.653 -8.093 1.00 94.31 72 PHE A O 1
ATOM 566 N N . GLY A 1 73 ? 7.189 4.995 -6.130 1.00 95.69 73 GLY A N 1
ATOM 567 C CA . GLY A 1 73 ? 6.369 6.196 -5.942 1.00 95.69 73 GLY A CA 1
ATOM 568 C C . GLY A 1 73 ? 5.230 6.348 -6.957 1.00 95.69 73 GLY A C 1
ATOM 569 O O . GLY A 1 73 ? 4.745 7.455 -7.176 1.00 95.69 73 GLY A O 1
ATOM 570 N N . HIS A 1 74 ? 4.779 5.251 -7.570 1.00 98.19 74 HIS A N 1
ATOM 571 C CA . HIS A 1 74 ? 3.619 5.248 -8.466 1.00 98.19 74 HIS A CA 1
ATOM 572 C C . HIS A 1 74 ? 2.304 5.534 -7.726 1.00 98.19 74 HIS A C 1
ATOM 574 O O . HIS A 1 74 ? 1.334 5.962 -8.347 1.00 98.19 74 HIS A O 1
ATOM 580 N N . ILE A 1 75 ? 2.270 5.299 -6.412 1.00 98.31 75 ILE A N 1
ATOM 581 C CA . ILE A 1 75 ? 1.159 5.657 -5.531 1.00 98.31 75 ILE A CA 1
ATOM 582 C C . ILE A 1 75 ? 1.682 6.122 -4.173 1.00 98.31 75 ILE A C 1
ATOM 584 O O . ILE A 1 75 ? 2.668 5.595 -3.655 1.00 98.31 75 ILE A O 1
ATOM 588 N N . SER A 1 76 ? 1.014 7.117 -3.590 1.00 96.88 76 SER A N 1
ATOM 589 C CA . SER A 1 76 ? 1.364 7.644 -2.271 1.00 96.88 76 SER A CA 1
ATOM 590 C C . SER A 1 76 ? 0.840 6.742 -1.153 1.00 96.88 76 SER A C 1
ATOM 592 O O . SER A 1 76 ? -0.317 6.324 -1.174 1.00 96.88 76 SER A O 1
ATOM 594 N N . VAL A 1 77 ? 1.648 6.520 -0.112 1.00 96.44 77 VAL A N 1
ATOM 595 C CA . VAL A 1 77 ? 1.201 5.829 1.112 1.00 96.44 77 VAL A CA 1
ATOM 596 C C . VAL A 1 77 ? 0.011 6.545 1.767 1.00 96.44 77 VAL A C 1
ATOM 598 O O . VAL A 1 77 ? -0.914 5.896 2.251 1.00 96.44 77 VAL A O 1
ATOM 601 N N . HIS A 1 78 ? -0.028 7.880 1.700 1.00 96.94 78 HIS A N 1
ATOM 602 C CA . HIS A 1 78 ? -1.145 8.677 2.212 1.00 96.94 78 HIS A CA 1
ATOM 603 C C . HIS A 1 78 ? -2.430 8.444 1.416 1.00 96.94 78 HIS A C 1
ATOM 605 O O . HIS A 1 78 ? -3.520 8.454 1.983 1.00 96.94 78 HIS A O 1
ATOM 611 N N . GLU A 1 79 ? -2.312 8.222 0.107 1.00 98.12 79 GLU A N 1
ATOM 612 C CA . GLU A 1 79 ? -3.455 7.892 -0.737 1.00 98.12 79 GLU A CA 1
ATOM 613 C C . GLU A 1 79 ? -3.990 6.493 -0.420 1.00 98.12 79 GLU A C 1
ATOM 615 O O . GLU A 1 79 ? -5.201 6.328 -0.273 1.00 98.12 79 GLU A O 1
ATOM 620 N N . VAL A 1 80 ? -3.104 5.507 -0.240 1.00 98.44 80 VAL A N 1
ATOM 621 C CA . VAL A 1 80 ? -3.492 4.154 0.188 1.00 98.44 80 VAL A CA 1
ATOM 622 C C . VAL A 1 80 ? -4.228 4.204 1.529 1.00 98.44 80 VAL A C 1
ATOM 624 O O . VAL A 1 80 ? -5.328 3.661 1.635 1.00 98.44 80 VAL A O 1
ATOM 627 N N . PHE A 1 81 ? -3.664 4.903 2.524 1.00 97.81 81 PHE A N 1
ATOM 628 C CA . PHE A 1 81 ? -4.300 5.093 3.830 1.00 97.81 81 PHE A CA 1
ATOM 629 C C . PHE A 1 81 ? -5.678 5.740 3.694 1.00 97.81 81 PHE A C 1
ATOM 631 O O . PHE A 1 81 ? -6.653 5.222 4.230 1.00 97.81 81 PHE A O 1
ATOM 638 N N . LYS A 1 82 ? -5.778 6.843 2.941 1.00 98.12 82 LYS A N 1
ATOM 639 C CA . LYS A 1 82 ? -7.038 7.566 2.756 1.00 98.12 82 LYS A CA 1
ATOM 640 C C . LY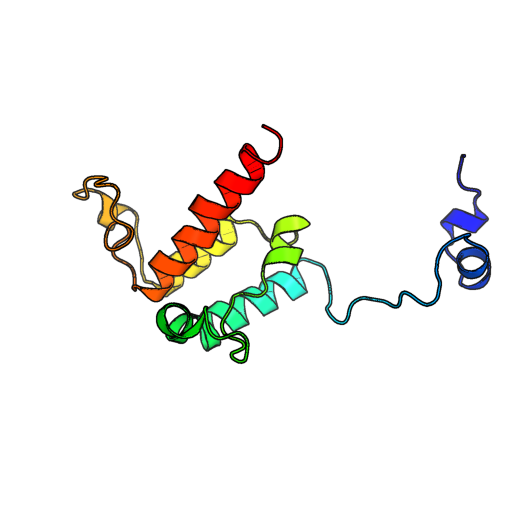S A 1 82 ? -8.125 6.672 2.165 1.00 98.12 82 LYS A C 1
ATOM 642 O O . LYS A 1 82 ? -9.224 6.634 2.699 1.00 98.12 82 LYS A O 1
ATOM 647 N N . ARG A 1 83 ? -7.826 5.921 1.102 1.00 98.44 83 ARG A N 1
ATOM 648 C CA . ARG A 1 83 ? -8.828 5.052 0.463 1.00 98.44 83 ARG A CA 1
ATOM 649 C C . ARG A 1 83 ? -9.264 3.892 1.352 1.00 98.44 83 ARG A C 1
ATOM 651 O O . ARG A 1 83 ? -10.424 3.492 1.292 1.00 98.44 83 ARG A O 1
ATOM 658 N N . LEU A 1 84 ? -8.354 3.356 2.165 1.00 98.44 84 LEU A N 1
ATOM 659 C CA . LEU A 1 84 ? -8.714 2.369 3.178 1.00 98.44 84 LEU A CA 1
ATOM 660 C C . LEU A 1 84 ? -9.610 2.996 4.254 1.00 98.44 84 LEU A C 1
ATOM 662 O O . LEU A 1 84 ? -10.654 2.437 4.564 1.00 98.44 84 LEU A O 1
ATOM 666 N N . ALA A 1 85 ? -9.241 4.166 4.779 1.00 97.81 85 ALA A N 1
ATOM 667 C CA . ALA A 1 85 ? -10.030 4.878 5.779 1.00 97.81 85 ALA A CA 1
ATOM 668 C C . ALA A 1 85 ? -11.441 5.216 5.269 1.00 97.81 85 ALA A C 1
ATOM 670 O O . ALA A 1 85 ? -12.415 4.990 5.986 1.00 97.81 85 ALA A O 1
ATOM 671 N N . ASP A 1 86 ? -11.560 5.667 4.017 1.00 98.06 86 ASP A N 1
ATOM 672 C CA . ASP A 1 86 ? -12.845 5.926 3.362 1.00 98.06 86 ASP A CA 1
ATOM 673 C C . ASP A 1 86 ? -13.697 4.640 3.287 1.00 98.06 86 ASP A C 1
ATOM 675 O O . ASP A 1 86 ? -14.880 4.662 3.627 1.00 98.06 86 ASP A O 1
ATOM 679 N N . ARG A 1 87 ? -13.102 3.494 2.911 1.00 97.19 87 ARG A N 1
ATOM 680 C CA . ARG A 1 87 ? -13.786 2.182 2.884 1.00 97.19 87 ARG A CA 1
ATOM 681 C C . ARG A 1 87 ? -14.252 1.742 4.275 1.00 97.19 87 ARG A C 1
ATOM 683 O O . ARG A 1 87 ? -15.368 1.249 4.427 1.00 97.19 87 ARG A O 1
ATOM 690 N N . GLU A 1 88 ? -13.416 1.934 5.288 1.00 97.38 88 GLU A N 1
ATOM 691 C CA . GLU A 1 88 ? -13.704 1.582 6.684 1.00 97.38 88 GLU A CA 1
ATOM 692 C C . GLU A 1 88 ? -14.629 2.600 7.380 1.00 97.38 88 GLU A C 1
ATOM 694 O O . GLU A 1 88 ? -14.913 2.466 8.575 1.00 97.38 88 GLU A O 1
ATOM 699 N N . HIS A 1 89 ? -15.105 3.625 6.655 1.00 96.50 89 HIS A N 1
ATOM 700 C CA . HIS A 1 89 ? -15.898 4.733 7.199 1.00 96.50 89 HIS A CA 1
ATOM 701 C C . HIS A 1 89 ? -15.241 5.300 8.466 1.00 96.50 89 HIS A C 1
ATOM 703 O O . HIS A 1 89 ? -15.854 5.442 9.534 1.00 96.50 89 HIS A O 1
ATOM 709 N N . TRP A 1 90 ? -13.930 5.494 8.377 1.00 96.31 90 TRP A N 1
ATOM 710 C CA . TRP A 1 90 ? -13.092 5.907 9.481 1.00 96.31 90 TRP A CA 1
ATOM 711 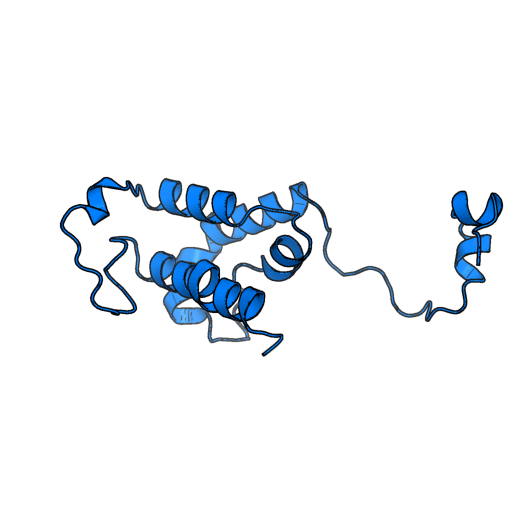C C . TRP A 1 90 ? -12.904 7.418 9.492 1.00 96.31 90 TRP A C 1
ATOM 713 O O . TRP A 1 90 ? -12.763 8.049 8.450 1.00 96.31 90 TRP A O 1
ATOM 723 N N . ASP A 1 91 ? -12.870 7.978 10.698 1.00 93.19 91 ASP A N 1
ATOM 724 C CA . ASP A 1 91 ? -12.632 9.394 10.939 1.00 93.19 91 ASP A CA 1
ATOM 725 C C . ASP A 1 91 ? -11.709 9.559 12.152 1.00 93.19 91 ASP A C 1
ATOM 727 O O . ASP A 1 91 ? -11.710 8.725 13.065 1.00 93.19 91 ASP A O 1
ATOM 731 N N . ILE A 1 92 ? -10.935 10.646 12.165 1.00 91.69 92 ILE A N 1
ATOM 732 C CA . ILE A 1 92 ? -9.967 10.951 13.219 1.00 91.69 92 ILE A CA 1
ATOM 733 C C . ILE A 1 92 ? -10.610 11.070 14.609 1.00 91.69 92 ILE A C 1
ATOM 735 O O . ILE A 1 92 ? -9.959 10.750 15.604 1.00 91.69 92 ILE A O 1
ATOM 739 N N . GLU A 1 93 ? -11.892 11.437 14.702 1.00 92.88 93 GLU A N 1
ATOM 740 C CA . GLU A 1 93 ? -12.621 11.492 15.972 1.00 92.88 93 GLU A CA 1
ATOM 741 C C . GLU A 1 93 ? -12.686 10.122 16.669 1.00 92.88 93 GLU A C 1
ATOM 743 O O . GLU A 1 93 ? -12.742 10.067 17.899 1.00 92.88 93 GLU A O 1
ATOM 748 N N . LYS A 1 94 ? -12.579 9.004 15.929 1.00 89.44 94 LYS A N 1
ATOM 749 C CA . LYS A 1 94 ? -12.504 7.654 16.521 1.00 89.44 94 LYS A CA 1
ATOM 750 C C . LYS A 1 94 ? -11.273 7.462 17.417 1.00 89.44 94 LYS A C 1
ATOM 752 O O . LYS A 1 94 ? -11.288 6.577 18.272 1.00 89.44 94 LYS A O 1
ATOM 757 N N . LEU A 1 95 ? -10.229 8.283 17.254 1.00 90.31 95 LEU A N 1
ATOM 758 C CA . LEU A 1 95 ? -9.005 8.234 18.062 1.00 90.31 95 LEU A CA 1
ATOM 759 C C . LEU A 1 95 ? -9.046 9.119 19.309 1.00 90.31 95 LEU A C 1
ATOM 761 O O . LEU A 1 95 ? -8.182 8.974 20.171 1.00 90.31 95 LEU A O 1
ATOM 765 N N . ARG A 1 96 ? -10.019 10.029 19.429 1.00 87.44 96 ARG A N 1
ATOM 766 C CA . ARG A 1 96 ? -10.022 11.087 20.453 1.00 87.44 96 ARG A CA 1
ATOM 767 C C . ARG A 1 96 ? -9.888 10.561 21.885 1.00 87.44 96 ARG A C 1
ATOM 769 O O . ARG A 1 96 ? -9.158 11.143 22.683 1.00 87.44 96 ARG A O 1
ATOM 776 N N . ASP A 1 97 ? -10.551 9.447 22.180 1.00 84.56 97 ASP A N 1
ATOM 777 C CA . ASP A 1 97 ? -10.538 8.809 23.502 1.00 84.56 97 ASP A CA 1
ATOM 778 C C . ASP A 1 97 ? -9.624 7.570 23.561 1.00 84.56 97 ASP A C 1
ATOM 780 O O . ASP A 1 97 ? -9.547 6.882 24.584 1.00 84.56 97 ASP A O 1
ATOM 784 N N . GLN A 1 98 ? -8.902 7.276 22.474 1.00 86.69 98 GLN A N 1
ATOM 785 C CA . GLN A 1 98 ? -8.018 6.119 22.390 1.00 86.69 98 GLN A CA 1
ATOM 786 C C . GLN A 1 98 ? -6.655 6.432 22.998 1.00 86.69 98 GLN A C 1
ATOM 788 O O . GLN A 1 98 ? -5.975 7.393 22.643 1.00 86.69 98 GLN A O 1
ATOM 793 N N . LYS A 1 99 ? -6.198 5.551 23.888 1.00 85.00 99 LYS A N 1
ATOM 794 C CA . LYS A 1 99 ? -4.819 5.579 24.380 1.00 85.00 99 LYS A CA 1
ATOM 795 C C . LYS A 1 99 ? -3.958 4.664 23.520 1.00 85.00 99 LYS A C 1
ATOM 797 O O . LYS A 1 99 ? -4.310 3.505 23.296 1.00 85.00 99 LYS A O 1
ATOM 802 N N . ALA A 1 100 ? -2.803 5.161 23.088 1.00 83.38 100 ALA A N 1
ATOM 803 C CA . ALA A 1 100 ? -1.784 4.330 22.461 1.00 83.38 100 ALA A CA 1
ATOM 804 C C . ALA A 1 100 ? -1.253 3.328 23.501 1.00 83.38 100 ALA A C 1
ATOM 806 O O . ALA A 1 100 ? -0.531 3.693 24.426 1.00 83.38 100 ALA A O 1
ATOM 807 N N . THR A 1 101 ? -1.671 2.067 23.382 1.00 85.19 101 THR A N 1
ATOM 808 C CA . THR A 1 101 ? -1.333 0.991 24.335 1.00 85.19 101 THR A CA 1
ATOM 809 C C . THR A 1 101 ? -0.311 -0.004 23.782 1.00 85.19 101 THR A C 1
ATOM 811 O O . THR A 1 101 ? 0.008 -0.978 24.454 1.00 85.19 101 THR A O 1
ATOM 814 N N . GLY A 1 102 ? 0.187 0.209 22.558 1.00 80.69 102 GLY A N 1
ATOM 815 C CA . GLY A 1 102 ? 1.086 -0.726 21.870 1.00 80.69 102 GLY A CA 1
ATOM 816 C C . GLY A 1 102 ? 0.412 -2.026 21.414 1.00 80.69 102 GLY A C 1
ATOM 817 O O . GLY A 1 102 ? 1.091 -2.960 20.999 1.00 80.69 102 GLY A O 1
ATOM 818 N N . LYS A 1 103 ? -0.922 -2.114 21.502 1.00 83.62 103 LYS A N 1
ATOM 819 C CA . LYS A 1 103 ? -1.685 -3.238 20.953 1.00 83.62 103 LYS A CA 1
ATOM 820 C C . LYS A 1 103 ? -1.623 -3.220 19.427 1.00 83.62 103 LYS A C 1
ATOM 822 O O . LYS A 1 103 ? -1.679 -2.156 18.823 1.00 83.62 103 LYS A O 1
ATOM 827 N N . ARG A 1 104 ? -1.573 -4.413 18.829 1.00 77.31 104 ARG A N 1
ATOM 828 C CA . ARG A 1 104 ? -1.539 -4.608 17.368 1.00 77.31 104 ARG A CA 1
ATOM 829 C C . ARG A 1 104 ? -2.888 -4.390 16.676 1.00 77.31 104 ARG A C 1
ATOM 831 O O . ARG A 1 104 ? -2.921 -4.313 15.459 1.00 77.31 104 ARG A O 1
ATOM 838 N N . ALA A 1 105 ? -3.975 -4.345 17.445 1.00 86.56 105 ALA A N 1
ATOM 839 C CA . ALA A 1 105 ? -5.328 -4.177 16.936 1.00 86.56 105 ALA A CA 1
ATOM 840 C C . ALA A 1 105 ? -6.206 -3.390 17.924 1.00 86.56 105 ALA A C 1
ATOM 842 O O . ALA A 1 105 ? -5.963 -3.389 19.140 1.00 86.56 105 ALA A O 1
ATOM 843 N N . GLY A 1 106 ? -7.250 -2.762 17.391 1.00 89.38 106 GLY A N 1
ATOM 844 C CA . GLY A 1 106 ? -8.281 -2.010 18.093 1.00 89.38 106 GLY A CA 1
ATOM 845 C C . GLY A 1 106 ? -7.942 -0.541 18.340 1.00 89.38 106 GLY A C 1
ATOM 846 O O . GLY A 1 106 ? -8.788 0.176 18.875 1.00 89.38 106 GLY A O 1
ATOM 847 N N . TRP A 1 107 ? -6.741 -0.068 17.989 1.00 91.44 107 TRP A N 1
ATOM 848 C CA . TRP A 1 107 ? -6.404 1.350 18.168 1.00 91.44 107 TRP A CA 1
ATOM 849 C C . TRP A 1 107 ? -7.064 2.210 17.093 1.00 91.44 107 TRP A C 1
ATOM 851 O O . TRP A 1 107 ? -7.613 3.262 17.408 1.00 91.44 107 TRP A O 1
ATOM 861 N N . TRP A 1 108 ? -7.068 1.734 15.846 1.00 93.00 108 TRP A N 1
ATOM 862 C CA . TRP A 1 108 ? -7.686 2.457 14.741 1.00 93.00 108 TRP A CA 1
ATOM 863 C C . TRP A 1 108 ? -9.210 2.368 14.767 1.00 93.00 108 TRP A C 1
ATOM 865 O O . TRP A 1 108 ? -9.853 3.234 14.188 1.00 93.00 108 TRP A O 1
ATOM 875 N N . GLN A 1 109 ? -9.804 1.379 15.444 1.00 94.12 109 GLN A N 1
ATOM 876 C CA . GLN A 1 109 ? -11.256 1.141 15.400 1.00 94.12 109 GLN A CA 1
ATOM 877 C C . GLN A 1 109 ? -11.728 0.862 13.958 1.00 94.12 109 GLN A C 1
ATOM 879 O O . GLN A 1 109 ? -12.783 1.339 13.523 1.00 94.12 109 GLN A O 1
ATOM 884 N N . MET A 1 110 ? -10.904 0.121 13.211 1.00 95.12 110 MET A N 1
ATOM 885 C CA . MET A 1 110 ? -11.217 -0.431 11.891 1.00 95.12 11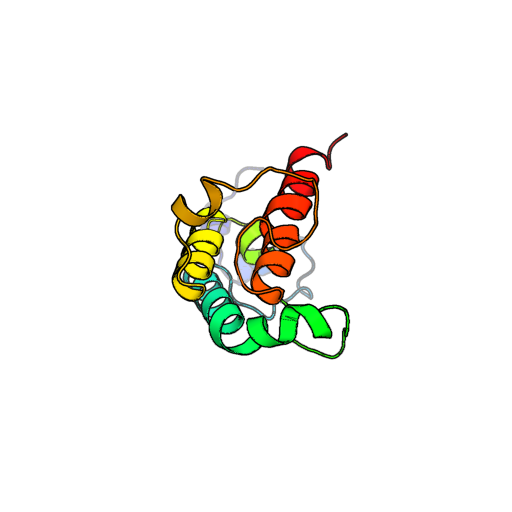0 MET A CA 1
ATOM 886 C C . MET A 1 110 ? -11.371 -1.957 11.996 1.00 95.12 110 MET A C 1
ATOM 888 O O . MET A 1 110 ? -11.182 -2.539 13.067 1.00 95.12 110 MET A O 1
ATOM 892 N N . SER A 1 111 ? -11.723 -2.617 10.893 1.00 95.81 111 SER A N 1
ATOM 893 C CA . SER A 1 111 ? -11.694 -4.080 10.811 1.00 95.81 111 SER A CA 1
ATOM 894 C C . SER A 1 111 ? -10.299 -4.647 11.110 1.00 95.81 111 SER A C 1
ATOM 896 O O . SER A 1 111 ? -9.278 -4.003 10.864 1.00 95.81 111 SER A O 1
ATOM 898 N N . GLU A 1 112 ? -10.240 -5.890 11.598 1.00 95.00 112 GLU A N 1
ATOM 899 C CA . GLU A 1 112 ? -8.972 -6.595 11.841 1.00 95.00 112 GLU A CA 1
ATOM 900 C C . GLU A 1 112 ? -8.109 -6.671 10.573 1.00 95.00 112 GLU A C 1
ATOM 902 O O . GLU A 1 112 ? -6.898 -6.466 10.621 1.00 95.00 112 GLU A O 1
ATOM 907 N N . THR A 1 113 ? -8.744 -6.881 9.420 1.00 96.06 113 THR A N 1
ATOM 908 C CA . THR A 1 113 ? -8.104 -6.870 8.102 1.00 96.06 113 THR A CA 1
ATOM 909 C C . THR A 1 113 ? -7.462 -5.531 7.769 1.00 96.06 113 THR A C 1
ATOM 911 O O . THR A 1 113 ? -6.332 -5.497 7.279 1.00 96.06 113 THR A O 1
ATOM 914 N N . ALA A 1 114 ? -8.152 -4.425 8.054 1.00 96.88 114 ALA A N 1
ATOM 915 C CA . ALA A 1 114 ? -7.632 -3.088 7.814 1.00 96.88 114 ALA A CA 1
ATOM 916 C C . ALA A 1 114 ? -6.486 -2.757 8.774 1.00 96.88 114 ALA A C 1
ATOM 918 O O . ALA A 1 114 ? -5.437 -2.308 8.321 1.00 96.88 114 ALA A O 1
ATOM 919 N N . GLU A 1 115 ? -6.639 -3.026 10.074 1.00 95.69 115 GLU A N 1
ATOM 920 C CA . GLU A 1 115 ? -5.575 -2.776 11.055 1.00 95.69 115 GLU A CA 1
ATOM 921 C C . GLU A 1 115 ? -4.336 -3.640 10.786 1.00 95.69 115 GLU A C 1
ATOM 923 O O . GLU A 1 115 ? -3.215 -3.135 10.824 1.00 95.69 115 GLU A O 1
ATOM 928 N N . GLY A 1 116 ? -4.528 -4.909 10.414 1.00 95.00 116 GLY A N 1
ATOM 929 C CA . GLY A 1 116 ? -3.441 -5.794 10.006 1.00 95.00 116 GLY A CA 1
ATOM 930 C C . GLY A 1 116 ? -2.709 -5.294 8.760 1.00 95.00 116 GLY A C 1
ATOM 931 O O . GLY A 1 116 ? -1.483 -5.359 8.703 1.00 95.00 116 GLY A O 1
ATOM 932 N N . PHE A 1 117 ? -3.429 -4.753 7.773 1.00 96.75 117 PHE A N 1
ATOM 933 C CA . PHE A 1 117 ? -2.802 -4.146 6.597 1.00 96.75 117 PHE A CA 1
ATOM 934 C C . PHE A 1 117 ? -2.093 -2.822 6.926 1.00 96.75 117 PHE A C 1
ATOM 936 O O . PHE A 1 117 ? -1.013 -2.564 6.396 1.00 96.75 117 PHE A O 1
ATOM 943 N N . LEU A 1 118 ? -2.655 -1.995 7.815 1.00 95.69 118 LEU A N 1
ATOM 944 C CA . LEU A 1 118 ? -2.018 -0.758 8.277 1.00 95.69 118 LEU A CA 1
ATOM 945 C C . LEU A 1 118 ? -0.720 -1.017 9.047 1.00 95.69 118 LEU A C 1
ATOM 947 O O . LEU A 1 118 ? 0.207 -0.217 8.923 1.00 95.69 118 LEU A O 1
ATOM 951 N N . ASP A 1 119 ? -0.620 -2.127 9.784 1.00 93.50 119 ASP A N 1
ATOM 952 C CA . ASP A 1 119 ? 0.630 -2.532 10.441 1.00 93.50 119 ASP A CA 1
ATOM 953 C C . ASP A 1 119 ? 1.746 -2.760 9.402 1.00 93.50 119 ASP A C 1
ATOM 955 O O . ASP A 1 119 ? 2.859 -2.264 9.556 1.00 93.50 119 ASP A O 1
ATOM 959 N N . GLU A 1 120 ? 1.448 -3.416 8.276 1.00 94.62 120 GLU A N 1
ATOM 960 C CA . GLU A 1 120 ? 2.423 -3.583 7.187 1.00 94.62 120 GLU A CA 1
ATOM 961 C C . GLU A 1 120 ? 2.721 -2.265 6.455 1.00 94.62 120 GLU A C 1
ATOM 963 O O . GLU A 1 120 ? 3.879 -1.930 6.190 1.00 94.62 120 GLU A O 1
ATOM 968 N N . LEU A 1 121 ? 1.674 -1.501 6.129 1.00 95.25 121 LEU A N 1
ATOM 969 C CA . LEU A 1 121 ? 1.774 -0.285 5.321 1.00 95.25 121 LEU A CA 1
ATOM 970 C C . LEU A 1 121 ? 2.498 0.857 6.042 1.00 95.25 121 LEU A C 1
ATOM 972 O O . LEU A 1 121 ? 3.200 1.625 5.385 1.00 95.25 121 LEU A O 1
ATOM 976 N N . ILE A 1 122 ? 2.290 0.994 7.353 1.00 91.56 122 ILE A N 1
ATOM 977 C CA . ILE A 1 122 ? 2.829 2.087 8.166 1.00 91.56 122 ILE A CA 1
ATOM 978 C C . ILE A 1 122 ? 3.989 1.574 9.012 1.00 91.56 122 ILE A C 1
ATOM 980 O O . ILE A 1 122 ? 5.098 2.069 8.869 1.00 91.56 122 ILE A O 1
ATOM 984 N N . THR A 1 123 ? 3.784 0.582 9.877 1.00 89.62 123 THR A N 1
ATOM 985 C CA . THR A 1 123 ? 4.833 0.165 10.819 1.00 89.62 123 THR A CA 1
ATOM 986 C C . THR A 1 123 ? 6.018 -0.448 10.077 1.00 89.62 123 THR A C 1
ATOM 988 O O . THR A 1 123 ? 7.130 0.076 10.136 1.00 89.62 123 THR A O 1
ATOM 991 N N . TRP A 1 124 ? 5.798 -1.544 9.349 1.00 90.81 124 TRP A N 1
ATOM 992 C CA . TRP A 1 124 ? 6.895 -2.310 8.751 1.00 90.81 124 TRP A CA 1
ATOM 993 C C . TRP A 1 124 ? 7.543 -1.602 7.570 1.00 90.81 124 TRP A C 1
ATOM 995 O O . TRP A 1 124 ? 8.773 -1.588 7.470 1.00 90.81 124 TRP A O 1
ATOM 1005 N N . ARG A 1 125 ? 6.746 -0.956 6.712 1.00 91.75 125 ARG A N 1
ATOM 1006 C CA . ARG A 1 125 ? 7.281 -0.142 5.617 1.00 91.75 125 ARG A CA 1
ATOM 1007 C C . ARG A 1 125 ? 8.163 0.987 6.135 1.00 91.75 125 ARG A C 1
ATOM 1009 O O . ARG A 1 125 ? 9.264 1.151 5.620 1.00 91.75 125 ARG A O 1
ATOM 1016 N N . GLU A 1 126 ? 7.700 1.763 7.116 1.00 87.31 126 GLU A N 1
ATOM 1017 C CA . GLU A 1 126 ? 8.467 2.907 7.617 1.00 87.31 126 GLU A CA 1
ATOM 1018 C C . GLU A 1 126 ? 9.681 2.460 8.428 1.00 87.31 126 GLU A C 1
ATOM 1020 O O . GLU A 1 126 ? 10.733 3.085 8.323 1.00 87.31 126 GLU A O 1
ATOM 1025 N N . LEU A 1 127 ? 9.593 1.360 9.183 1.00 88.88 127 LEU A N 1
ATOM 1026 C CA . LEU A 1 127 ? 10.769 0.775 9.829 1.00 88.88 127 LEU A CA 1
ATOM 1027 C C . LEU A 1 127 ? 11.809 0.356 8.789 1.00 88.88 127 LEU A C 1
ATOM 1029 O O . LEU A 1 127 ? 12.967 0.738 8.916 1.00 88.88 127 LEU A O 1
ATOM 1033 N N . GLY A 1 128 ? 11.407 -0.359 7.736 1.00 85.94 128 GLY A N 1
ATOM 1034 C CA . GLY A 1 128 ? 12.310 -0.708 6.642 1.00 85.94 128 GLY A CA 1
ATOM 1035 C C . GLY A 1 128 ? 12.904 0.539 5.985 1.00 85.94 128 GLY A C 1
ATOM 1036 O O . GLY A 1 128 ? 14.113 0.748 5.994 1.00 85.94 128 GLY A O 1
ATOM 1037 N N . TYR A 1 129 ? 12.057 1.439 5.493 1.00 81.56 129 TYR A N 1
ATOM 1038 C CA . TYR A 1 129 ? 12.510 2.640 4.797 1.00 81.56 129 TYR A CA 1
ATOM 1039 C C . TYR A 1 129 ? 13.470 3.498 5.641 1.00 81.56 129 TYR A C 1
ATOM 1041 O O . TYR A 1 129 ? 14.482 3.970 5.126 1.00 81.56 129 TYR A O 1
ATOM 1049 N N . ASN A 1 130 ? 13.197 3.664 6.940 1.00 85.38 130 ASN A N 1
ATOM 1050 C CA . ASN A 1 130 ? 13.999 4.528 7.805 1.00 85.38 130 ASN A CA 1
ATOM 1051 C C . ASN A 1 130 ? 15.206 3.831 8.457 1.00 85.38 130 ASN A C 1
ATOM 1053 O O . ASN A 1 130 ? 16.123 4.538 8.878 1.00 85.38 130 ASN A O 1
ATOM 1057 N N . MET A 1 131 ? 15.238 2.494 8.553 1.00 85.19 131 MET A N 1
ATOM 1058 C CA . MET A 1 131 ? 16.232 1.761 9.361 1.00 85.19 131 MET A CA 1
ATOM 1059 C C . MET A 1 131 ? 17.058 0.724 8.586 1.00 85.19 131 MET A C 1
ATOM 1061 O O . MET A 1 131 ? 18.006 0.196 9.152 1.00 85.19 131 MET A O 1
ATOM 1065 N N . CYS A 1 132 ? 16.785 0.450 7.303 1.00 75.94 132 CYS A N 1
ATOM 1066 C CA . CYS A 1 132 ? 17.555 -0.522 6.500 1.00 75.94 132 CYS A CA 1
ATOM 1067 C C . CYS A 1 132 ? 19.047 -0.182 6.284 1.00 75.94 132 CYS A C 1
ATOM 1069 O O . CYS A 1 132 ? 19.769 -0.987 5.699 1.00 75.94 132 CYS A O 1
ATOM 1071 N N . TRP A 1 133 ? 19.499 1.009 6.683 1.00 78.69 133 TRP A N 1
ATOM 1072 C CA . TRP A 1 133 ? 20.885 1.473 6.541 1.00 78.69 133 TRP A CA 1
ATOM 1073 C C . TRP A 1 133 ? 21.697 1.407 7.844 1.00 78.69 133 TRP A C 1
ATOM 1075 O O . TRP A 1 133 ? 22.898 1.678 7.805 1.00 78.69 133 TRP A O 1
ATOM 1085 N N . GLN A 1 134 ? 21.049 1.118 8.977 1.00 59.44 134 GLN A N 1
ATOM 1086 C CA . GLN A 1 134 ? 21.688 0.998 10.292 1.00 59.44 134 GLN A CA 1
ATOM 1087 C C . GLN A 1 134 ? 22.261 -0.401 10.505 1.00 59.44 134 GLN A C 1
ATOM 1089 O O . GLN A 1 134 ? 23.339 -0.481 11.136 1.00 59.44 134 GLN A O 1
#

Sequence (134 aa):
PMASDDLLQATPEVLADLPLDHRVGPADFDGGMQAADKTLKQFLNVRLERYAEERNLPEEEVTSGLSPYLHFGHISVHEVFKRLADREHWDIEKLRDQKATGKRAGWWQMSETAEGFLDELITWRELGYNMCWQ

Secondary structure (DSSP, 8-state):
-PPPHHHHHT-HHHHHTSSS-TT----SS--HHHHHHHHHHHIIIIIHHHHHHHTT-TTS--S---HHHHHTTSS-HHHHHHHHHHHTT--GGGGTT------SSSSS-S-HHHHHHHIIIIIIHHHHHHHTT-